Protein AF-A0A644UKN1-F1 (afdb_monomer)

Mean predicted aligned error: 10.5 Å

Secondary structure (DSSP, 8-state):
--HHHHHHHHHHHHHHHHH-----GGGS--B-HHHHHHHHT--HHHHHHHHHHTT-PPSS----B-HHHHHHHHHHHHHHT-

Radius of gyration: 20.74 Å; Cα contacts (8 Å, |Δi|>4): 45; chains: 1; bounding box: 53×24×51 Å

Nearest PDB structures (foldseek):
  5ydd-assembly1_A  TM=7.001E-01  e=1.037E+00  Mycobacterium tuberculosis H37Rv
  5i41-assembly1_B  TM=6.540E-01  e=1.197E+00  Bacillus subtilis subsp. subtilis str. 168
  4b43-assembly1_A  TM=7.399E-01  e=2.455E+00  Thermus thermophilus HB8
  8csh-assembly1_A  TM=6.950E-01  e=2.638E+00  unidentified plasmid

Organism: NCBI:txid1076179

Structure (mmCIF, N/CA/C/O backbone):
data_AF-A0A644UKN1-F1
#
_entry.id   AF-A0A644UKN1-F1
#
loop_
_atom_site.group_PDB
_atom_site.id
_atom_site.type_symbol
_atom_site.label_atom_id
_atom_site.label_alt_id
_atom_site.label_comp_id
_atom_site.label_asym_id
_atom_site.label_entity_id
_atom_site.label_seq_id
_atom_site.pdbx_PDB_ins_code
_atom_site.Cartn_x
_atom_site.Cartn_y
_atom_site.Cartn_z
_atom_site.occupancy
_atom_site.B_iso_or_equiv
_atom_site.auth_seq_id
_atom_site.auth_comp_id
_atom_site.auth_asym_id
_atom_site.auth_atom_id
_atom_site.pdbx_PDB_model_num
ATOM 1 N N . MET A 1 1 ? 43.416 2.036 -28.502 1.00 62.19 1 MET A N 1
ATOM 2 C CA . MET A 1 1 ? 41.989 2.334 -28.750 1.00 62.19 1 MET A CA 1
ATOM 3 C C . MET A 1 1 ? 41.873 3.491 -29.723 1.00 62.19 1 MET A C 1
ATOM 5 O O . MET A 1 1 ? 42.549 4.498 -29.526 1.00 62.19 1 MET A O 1
ATOM 9 N N . ASP A 1 2 ? 41.082 3.329 -30.783 1.00 86.69 2 ASP A N 1
ATOM 10 C CA . ASP A 1 2 ? 40.924 4.333 -31.840 1.00 86.69 2 ASP A CA 1
ATOM 11 C C . ASP A 1 2 ? 40.103 5.562 -31.361 1.00 86.69 2 ASP A C 1
ATOM 13 O O . ASP A 1 2 ? 39.432 5.541 -30.325 1.00 86.69 2 ASP A O 1
ATOM 17 N N . LYS A 1 3 ? 40.237 6.686 -32.076 1.00 83.12 3 LYS A N 1
ATOM 18 C CA . LYS A 1 3 ? 39.535 7.954 -31.825 1.00 83.12 3 LYS A CA 1
ATOM 19 C C . LYS A 1 3 ? 38.009 7.785 -31.837 1.00 83.12 3 LYS A C 1
ATOM 21 O O . LYS A 1 3 ? 37.354 8.414 -31.007 1.00 83.12 3 LYS A O 1
ATOM 26 N N . TYR A 1 4 ? 37.466 6.946 -32.718 1.00 85.62 4 TYR A N 1
ATOM 27 C CA . TYR A 1 4 ? 36.037 6.637 -32.760 1.00 85.62 4 TYR A CA 1
ATOM 28 C C . TYR A 1 4 ? 35.585 5.890 -31.510 1.00 85.62 4 TYR A C 1
ATOM 30 O O . TYR A 1 4 ? 34.610 6.310 -30.888 1.00 85.62 4 TYR A O 1
ATOM 38 N N . GLN A 1 5 ? 36.332 4.873 -31.071 1.00 82.50 5 GLN A N 1
ATOM 39 C CA . GLN A 1 5 ? 35.996 4.160 -29.836 1.00 82.50 5 GLN A CA 1
ATOM 40 C C . GLN A 1 5 ? 35.941 5.104 -28.621 1.00 82.50 5 GLN A C 1
ATOM 42 O O . GLN A 1 5 ? 34.958 5.116 -27.887 1.00 82.50 5 GLN A O 1
ATOM 47 N N . ARG A 1 6 ? 36.932 5.999 -28.473 1.00 84.38 6 ARG A N 1
ATOM 48 C CA . ARG A 1 6 ? 36.938 7.011 -27.395 1.00 84.38 6 ARG A CA 1
ATOM 49 C C . ARG A 1 6 ? 35.756 7.981 -27.466 1.00 84.38 6 ARG A C 1
ATOM 51 O O . ARG A 1 6 ? 35.284 8.445 -26.431 1.00 84.38 6 ARG A O 1
ATOM 58 N N . TYR A 1 7 ? 35.298 8.322 -28.671 1.00 88.31 7 TYR A N 1
ATOM 59 C CA . TYR A 1 7 ? 34.120 9.168 -28.861 1.00 88.31 7 TYR A CA 1
ATOM 60 C C . TYR A 1 7 ? 32.839 8.442 -28.436 1.00 88.31 7 TYR A C 1
ATOM 62 O O . TYR A 1 7 ? 32.019 9.032 -27.735 1.00 88.31 7 TYR A O 1
ATOM 70 N N . ILE A 1 8 ? 32.680 7.169 -28.807 1.00 87.81 8 ILE A N 1
ATOM 71 C CA . ILE A 1 8 ? 31.524 6.356 -28.405 1.00 87.81 8 ILE A CA 1
ATOM 72 C C . ILE A 1 8 ? 31.480 6.201 -26.882 1.00 87.81 8 ILE A C 1
ATOM 74 O O . ILE A 1 8 ? 30.455 6.512 -26.275 1.00 87.81 8 ILE A O 1
ATOM 78 N N . ASP A 1 9 ? 32.595 5.821 -26.255 1.00 87.69 9 ASP A N 1
ATOM 79 C CA . ASP A 1 9 ? 32.659 5.592 -24.806 1.00 87.69 9 ASP A CA 1
ATOM 80 C C . ASP A 1 9 ? 32.294 6.862 -24.019 1.00 87.69 9 ASP A C 1
ATOM 82 O O . ASP A 1 9 ? 31.474 6.821 -23.100 1.00 87.69 9 ASP A O 1
ATOM 86 N N . LYS A 1 10 ? 32.814 8.022 -24.446 1.00 87.25 10 LYS A N 1
ATOM 87 C CA . LYS A 1 10 ? 32.526 9.322 -23.824 1.00 87.25 10 LYS A CA 1
ATOM 88 C C . LYS A 1 10 ? 31.061 9.739 -23.983 1.00 87.25 10 LYS A C 1
ATOM 90 O O . LYS A 1 10 ? 30.488 10.326 -23.069 1.00 87.25 10 LYS A O 1
ATOM 95 N N . ASN A 1 11 ? 30.436 9.443 -25.124 1.00 85.31 11 ASN A N 1
ATOM 96 C CA . ASN A 1 11 ? 29.015 9.729 -25.330 1.00 85.31 11 ASN A CA 1
ATOM 97 C C . ASN A 1 11 ? 28.115 8.794 -24.515 1.00 85.31 11 ASN A C 1
ATOM 99 O O . ASN A 1 11 ? 27.128 9.265 -23.958 1.00 85.31 11 ASN A O 1
ATOM 103 N N . ILE A 1 12 ? 28.469 7.513 -24.371 1.00 83.00 12 ILE A N 1
ATOM 104 C CA . ILE A 1 12 ? 27.762 6.579 -23.481 1.00 83.00 12 ILE A CA 1
ATOM 105 C C . ILE A 1 12 ? 27.883 7.032 -22.024 1.00 83.00 12 ILE A C 1
ATOM 107 O O . ILE A 1 12 ? 26.899 7.009 -21.286 1.00 83.00 12 ILE A O 1
ATOM 111 N N . GLU A 1 13 ? 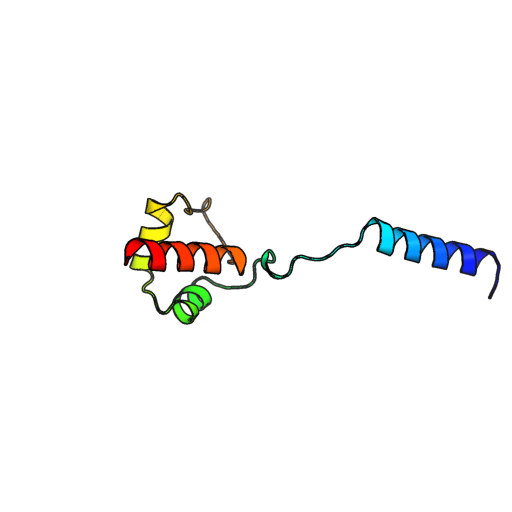29.069 7.465 -21.602 1.00 79.62 13 GLU A N 1
ATOM 112 C CA . GLU A 1 13 ? 29.297 7.976 -20.252 1.00 79.62 13 GLU A CA 1
ATOM 113 C C . GLU A 1 13 ? 28.491 9.257 -19.996 1.00 79.62 13 GLU A C 1
ATOM 115 O O . GLU A 1 13 ? 27.778 9.344 -18.999 1.00 79.62 13 GLU A O 1
ATOM 120 N N . ASN A 1 14 ? 28.498 10.207 -20.935 1.00 80.12 14 ASN A N 1
ATOM 121 C CA . ASN A 1 14 ? 27.669 11.413 -20.867 1.00 80.12 14 ASN A CA 1
ATOM 122 C C . ASN A 1 14 ? 26.168 11.097 -20.900 1.00 80.12 14 ASN A C 1
ATOM 124 O O . ASN A 1 14 ? 25.390 11.744 -20.202 1.00 80.12 14 ASN A O 1
ATOM 128 N N . PHE A 1 15 ? 25.741 10.089 -21.662 1.00 76.94 15 PHE A N 1
ATOM 129 C CA . PHE A 1 15 ? 24.357 9.628 -21.670 1.00 76.94 15 PHE A CA 1
ATOM 130 C C . PHE A 1 15 ? 23.966 9.060 -20.302 1.00 76.94 15 PHE A C 1
ATOM 132 O O . PHE A 1 15 ? 22.996 9.520 -19.713 1.00 76.94 15 PHE A O 1
ATOM 139 N N . LYS A 1 16 ? 24.772 8.160 -19.726 1.00 68.56 16 LYS A N 1
ATOM 140 C CA . LYS A 1 16 ? 24.562 7.624 -18.368 1.00 68.56 16 LYS A CA 1
ATOM 141 C C . LYS A 1 16 ? 24.566 8.722 -17.299 1.00 68.56 16 LYS A C 1
ATOM 143 O O . LYS A 1 16 ? 23.772 8.666 -16.366 1.00 68.56 16 LYS A O 1
ATOM 148 N N . LYS A 1 17 ? 25.421 9.737 -17.454 1.00 69.31 17 LYS A N 1
ATOM 149 C CA . LYS A 1 17 ? 25.556 10.874 -16.530 1.00 69.31 17 LYS A CA 1
ATOM 150 C C . LYS A 1 17 ? 24.412 11.886 -16.654 1.00 69.31 17 LYS A C 1
ATOM 152 O O . LYS A 1 17 ? 23.981 12.424 -15.643 1.00 69.31 17 LYS A O 1
ATOM 157 N N . SER A 1 18 ? 23.912 12.123 -17.869 1.00 66.12 18 SER A N 1
ATOM 158 C CA . SER A 1 18 ? 22.757 12.996 -18.142 1.00 66.12 18 SER A CA 1
ATOM 159 C C . SER A 1 18 ? 21.437 12.344 -17.753 1.00 66.12 18 SER A C 1
ATOM 161 O O . SER A 1 18 ? 20.549 13.019 -17.247 1.00 66.12 18 SER A O 1
ATOM 163 N N . HIS A 1 19 ? 21.324 11.032 -17.959 1.00 59.62 19 HIS A N 1
ATOM 164 C CA . HIS A 1 19 ? 20.122 10.295 -17.616 1.00 59.62 19 HIS A CA 1
ATOM 165 C C . HIS A 1 19 ? 20.084 9.855 -16.173 1.00 59.62 19 HIS A C 1
ATOM 167 O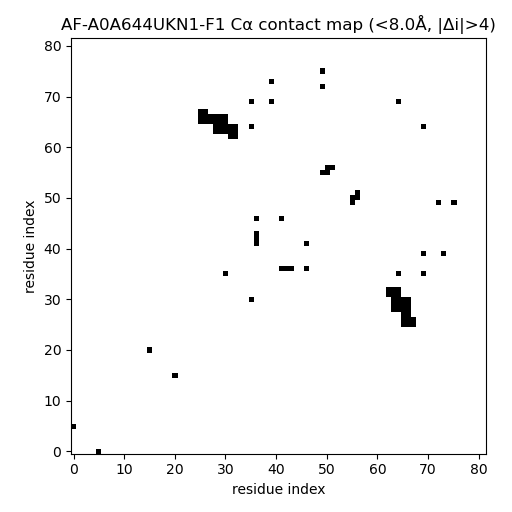 O . HIS A 1 19 ? 18.992 9.470 -15.784 1.00 59.62 19 HIS A O 1
ATOM 173 N N . ASN A 1 20 ? 21.217 9.906 -15.443 1.00 50.62 20 ASN A N 1
ATOM 174 C CA . ASN A 1 20 ? 21.402 9.562 -14.029 1.00 50.62 20 ASN A CA 1
ATOM 175 C C . ASN A 1 20 ? 20.149 8.893 -13.473 1.00 50.62 20 ASN A C 1
ATOM 177 O O . ASN A 1 20 ? 19.376 9.513 -12.741 1.00 50.62 20 ASN A O 1
ATOM 181 N N . ILE A 1 21 ? 19.867 7.684 -13.985 1.00 56.75 21 ILE A N 1
ATOM 182 C CA . ILE A 1 21 ? 18.615 7.001 -13.693 1.00 56.75 21 ILE A CA 1
ATOM 183 C C . ILE A 1 21 ? 18.867 6.456 -12.298 1.00 56.75 21 ILE A C 1
ATOM 185 O O . ILE A 1 21 ? 19.217 5.293 -12.127 1.00 56.75 21 ILE A O 1
ATOM 189 N N . MET A 1 22 ? 18.799 7.330 -11.293 1.00 57.09 22 MET A N 1
ATOM 190 C CA . MET A 1 22 ? 18.609 6.938 -9.914 1.00 57.09 22 MET A CA 1
ATOM 191 C C . MET A 1 22 ? 17.231 6.312 -9.909 1.00 57.09 22 MET A C 1
ATOM 193 O O . MET A 1 22 ? 16.215 6.983 -9.725 1.00 57.09 22 MET A O 1
ATOM 197 N N . ILE A 1 23 ? 17.203 5.020 -10.219 1.00 62.47 23 ILE A N 1
ATOM 198 C CA . ILE A 1 23 ? 16.024 4.209 -10.023 1.00 62.47 23 ILE A CA 1
ATOM 199 C C . ILE A 1 23 ? 15.737 4.332 -8.530 1.00 62.47 23 ILE A C 1
ATOM 201 O O . ILE A 1 23 ? 16.498 3.845 -7.698 1.00 62.47 23 ILE A O 1
ATOM 205 N N . GLN A 1 24 ? 14.684 5.071 -8.195 1.00 73.62 24 GLN A N 1
ATOM 206 C CA . GLN A 1 24 ? 14.229 5.189 -6.821 1.00 73.62 24 GLN A CA 1
ATOM 207 C C . GLN A 1 24 ? 13.635 3.834 -6.456 1.00 73.62 24 GLN A C 1
ATOM 209 O O . GLN A 1 24 ? 12.490 3.544 -6.801 1.00 73.62 24 GLN A O 1
ATOM 214 N N . GLU A 1 25 ? 14.442 2.978 -5.824 1.00 77.31 25 GLU A N 1
ATOM 215 C CA . GLU A 1 25 ? 14.057 1.602 -5.493 1.00 77.31 25 GLU A CA 1
ATOM 216 C C . GLU A 1 25 ? 12.749 1.545 -4.699 1.00 77.31 25 GLU A C 1
ATOM 218 O O . GLU A 1 25 ? 11.927 0.652 -4.920 1.00 77.31 25 GLU A O 1
ATOM 223 N N . SER A 1 26 ? 12.514 2.553 -3.856 1.00 81.00 26 SER A N 1
ATOM 224 C CA . SER A 1 26 ? 11.311 2.687 -3.038 1.00 81.00 26 SER A CA 1
ATOM 225 C C . SER A 1 26 ? 10.024 2.838 -3.846 1.00 81.00 26 SER A C 1
ATOM 227 O O . SER A 1 26 ? 8.958 2.502 -3.334 1.00 81.00 26 SER A O 1
ATOM 229 N N . LYS A 1 27 ? 10.115 3.288 -5.106 1.00 82.56 27 LYS A N 1
ATOM 230 C CA . LYS A 1 27 ? 8.986 3.487 -6.032 1.00 82.56 27 LYS A CA 1
ATOM 231 C C . LYS A 1 27 ? 8.735 2.300 -6.950 1.00 82.56 27 LYS A C 1
ATOM 233 O O . LYS A 1 27 ? 7.760 2.299 -7.700 1.00 82.56 27 LYS A O 1
ATOM 238 N N . ILE A 1 28 ? 9.592 1.281 -6.910 1.00 86.56 28 ILE A N 1
ATOM 239 C CA . ILE A 1 28 ? 9.419 0.079 -7.723 1.00 86.56 28 ILE A CA 1
ATOM 240 C C . ILE A 1 28 ? 8.329 -0.801 -7.086 1.00 86.56 28 ILE A C 1
ATOM 242 O O . ILE A 1 28 ? 8.470 -1.212 -5.931 1.00 86.56 28 ILE A O 1
ATOM 246 N N . PRO A 1 29 ? 7.250 -1.154 -7.810 1.00 89.12 29 PRO A N 1
ATOM 247 C CA . PRO A 1 29 ? 6.214 -2.034 -7.277 1.00 89.12 29 PRO A CA 1
ATOM 248 C C . PRO A 1 29 ? 6.745 -3.464 -7.117 1.00 89.12 29 PRO A C 1
ATOM 250 O O . PRO A 1 29 ? 6.949 -4.169 -8.107 1.00 89.12 29 PRO A O 1
ATOM 253 N N . LYS A 1 30 ? 6.935 -3.921 -5.873 1.00 91.50 30 LYS A N 1
ATOM 254 C CA . LYS A 1 30 ? 7.560 -5.224 -5.574 1.00 91.50 30 LYS A CA 1
ATOM 255 C C . LYS A 1 30 ? 6.754 -6.133 -4.650 1.00 91.50 30 LYS A C 1
ATOM 257 O O . LYS A 1 30 ? 6.775 -7.348 -4.838 1.00 91.50 30 LYS A O 1
ATOM 262 N N . TYR A 1 31 ? 5.979 -5.584 -3.718 1.00 93.19 31 TYR A N 1
ATOM 263 C CA . TYR A 1 31 ? 5.299 -6.385 -2.696 1.00 93.19 31 TYR A CA 1
ATOM 264 C C . TYR A 1 31 ? 3.904 -6.816 -3.119 1.00 93.19 31 TYR A C 1
ATOM 266 O O . TYR A 1 31 ? 3.116 -6.022 -3.627 1.00 93.19 31 TYR A O 1
ATOM 274 N N . THR A 1 32 ? 3.555 -8.079 -2.901 1.00 92.50 32 THR A N 1
ATOM 275 C CA . THR A 1 32 ? 2.170 -8.531 -3.058 1.00 92.50 32 THR A CA 1
ATOM 276 C C . THR A 1 32 ? 1.311 -8.011 -1.905 1.00 92.50 32 THR A C 1
ATOM 278 O O . THR A 1 32 ? 1.824 -7.651 -0.848 1.00 92.50 32 THR A 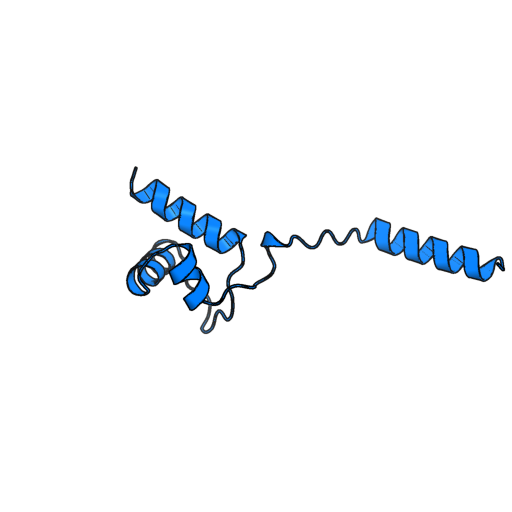O 1
ATOM 281 N N . GLN A 1 33 ? -0.017 -8.047 -2.047 1.00 91.12 33 GLN A N 1
ATOM 282 C CA . GLN A 1 33 ? -0.906 -7.755 -0.918 1.00 91.12 33 GLN A CA 1
ATOM 283 C C . GLN A 1 33 ? -0.625 -8.666 0.290 1.00 91.12 33 GLN A C 1
ATOM 285 O O . GLN A 1 33 ? -0.634 -8.195 1.420 1.00 91.12 33 GLN A O 1
ATOM 290 N N . LYS A 1 34 ? -0.317 -9.950 0.059 1.00 93.12 34 LYS A N 1
ATOM 291 C CA . LYS A 1 34 ? 0.031 -10.905 1.123 1.00 93.12 34 LYS A CA 1
ATOM 292 C C . LYS A 1 34 ? 1.296 -10.484 1.875 1.00 93.12 34 LYS A C 1
ATOM 294 O O . LYS A 1 34 ? 1.360 -10.663 3.089 1.00 93.12 34 LYS A O 1
ATOM 299 N N . ASP A 1 35 ? 2.275 -9.925 1.167 1.00 95.31 35 ASP A N 1
ATOM 300 C CA . ASP A 1 35 ? 3.508 -9.426 1.778 1.00 95.31 35 ASP A CA 1
ATOM 301 C C . ASP A 1 35 ? 3.225 -8.192 2.627 1.00 95.31 35 ASP A C 1
ATOM 303 O O . ASP A 1 35 ? 3.663 -8.145 3.769 1.00 95.31 35 ASP A O 1
ATOM 307 N N 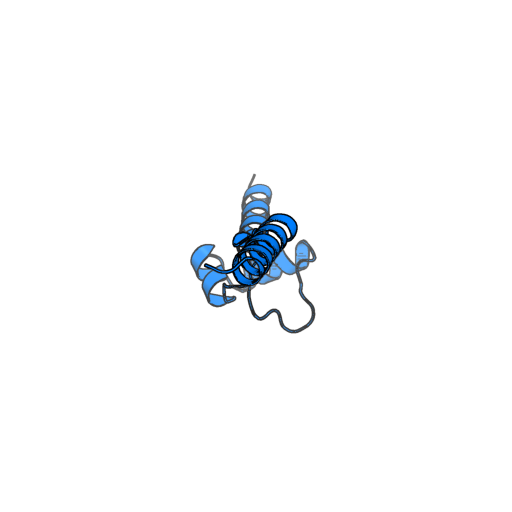. VAL A 1 36 ? 2.417 -7.250 2.129 1.00 93.00 36 VAL A N 1
ATOM 308 C 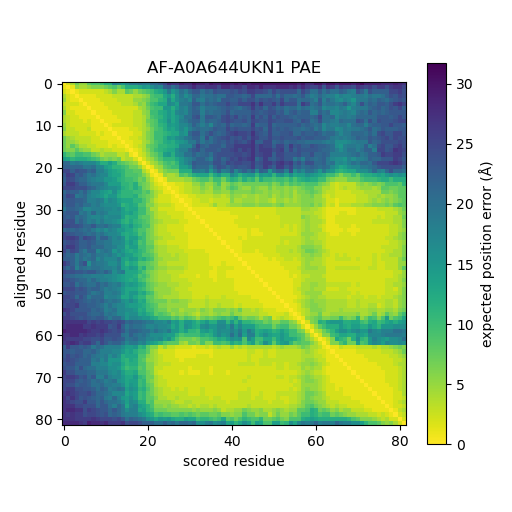CA . VAL A 1 36 ? 2.008 -6.060 2.893 1.00 93.00 36 VAL A CA 1
ATOM 309 C C . VAL A 1 36 ? 1.316 -6.447 4.199 1.00 93.00 36 VAL A C 1
ATOM 311 O O . VAL A 1 36 ? 1.702 -5.964 5.259 1.00 93.00 36 VAL A O 1
ATOM 314 N N . LEU A 1 37 ? 0.343 -7.366 4.153 1.00 94.44 37 LEU A N 1
ATOM 315 C CA . LEU A 1 37 ? -0.342 -7.841 5.363 1.00 94.44 37 LEU A CA 1
ATOM 316 C C . LEU A 1 37 ? 0.631 -8.453 6.378 1.00 94.44 37 LEU A C 1
ATOM 318 O O . LEU A 1 37 ? 0.474 -8.244 7.578 1.00 94.44 37 LEU A O 1
ATOM 322 N N . ARG A 1 38 ? 1.643 -9.190 5.899 1.00 95.75 38 ARG A N 1
ATOM 323 C CA . ARG A 1 38 ? 2.678 -9.796 6.745 1.00 95.75 38 ARG A CA 1
ATOM 324 C C . ARG A 1 38 ? 3.612 -8.748 7.348 1.00 95.75 38 ARG A C 1
ATOM 326 O O . ARG A 1 38 ? 3.854 -8.796 8.546 1.00 95.75 38 ARG A O 1
ATOM 333 N N . ILE A 1 39 ? 4.133 -7.836 6.527 1.00 94.62 39 ILE A N 1
ATOM 334 C CA . ILE A 1 39 ? 5.082 -6.786 6.929 1.00 94.62 39 ILE A CA 1
ATOM 335 C C . ILE A 1 39 ? 4.440 -5.877 7.976 1.00 94.62 39 ILE A C 1
ATOM 337 O O . ILE A 1 39 ? 5.033 -5.608 9.014 1.00 94.62 39 ILE A O 1
ATOM 341 N N . MET A 1 40 ? 3.208 -5.445 7.715 1.00 92.06 40 MET A N 1
ATOM 342 C CA . MET A 1 40 ? 2.489 -4.505 8.573 1.00 92.06 40 MET A CA 1
ATOM 343 C C . MET A 1 40 ? 1.776 -5.179 9.749 1.00 92.06 40 MET A C 1
ATOM 345 O O . MET A 1 40 ? 1.285 -4.486 10.632 1.00 92.06 40 MET A O 1
ATOM 349 N N . GLN A 1 41 ? 1.686 -6.513 9.752 1.00 94.50 41 GLN A N 1
ATOM 350 C CA . GLN A 1 41 ? 0.959 -7.301 10.753 1.00 94.50 41 GLN A CA 1
ATOM 351 C C . GLN A 1 41 ? -0.510 -6.867 10.921 1.00 94.50 41 GLN A C 1
ATOM 353 O O . GLN A 1 41 ? -1.046 -6.820 12.026 1.00 94.50 41 GLN A O 1
ATOM 358 N N . ILE A 1 42 ? -1.187 -6.565 9.807 1.00 93.06 42 ILE A N 1
ATOM 359 C CA . ILE A 1 42 ? -2.594 -6.139 9.797 1.00 93.06 42 ILE A CA 1
ATOM 360 C C . ILE A 1 42 ? -3.490 -7.128 9.057 1.00 93.06 42 ILE A C 1
ATOM 362 O O . ILE A 1 42 ? -3.061 -7.873 8.176 1.00 93.06 42 ILE A O 1
ATOM 366 N N . SER A 1 43 ? -4.783 -7.089 9.378 1.00 94.31 43 SER A N 1
ATOM 367 C CA . SER A 1 43 ? -5.785 -7.864 8.651 1.00 94.31 43 SER A CA 1
ATOM 368 C C . SER A 1 43 ? -6.082 -7.265 7.271 1.00 94.31 43 SER A C 1
ATOM 370 O O . SER A 1 43 ? -5.975 -6.055 7.048 1.00 94.31 43 SER A O 1
ATOM 372 N N . GLN A 1 44 ? -6.561 -8.110 6.355 1.00 92.75 44 GLN A N 1
ATOM 373 C CA . GLN A 1 44 ? -7.068 -7.684 5.048 1.00 92.75 44 GLN A CA 1
ATOM 374 C C . GLN A 1 44 ? -8.175 -6.626 5.167 1.00 92.75 44 GLN A C 1
ATOM 376 O O . GLN A 1 44 ? -8.218 -5.675 4.384 1.00 92.75 44 GLN A O 1
ATOM 381 N N . ALA A 1 45 ? -9.058 -6.774 6.159 1.00 93.38 45 ALA A N 1
ATOM 382 C CA . ALA A 1 45 ? -10.140 -5.832 6.416 1.00 93.38 45 ALA A CA 1
ATOM 383 C C . ALA A 1 45 ? -9.607 -4.467 6.876 1.00 93.38 45 ALA A C 1
ATOM 385 O O . ALA A 1 45 ? -10.091 -3.432 6.417 1.00 93.38 45 ALA A O 1
ATOM 386 N N . THR A 1 46 ? -8.581 -4.459 7.731 1.00 92.31 46 THR A N 1
ATOM 387 C CA . THR A 1 46 ? -7.898 -3.238 8.180 1.00 92.31 46 THR A CA 1
ATOM 388 C C . THR A 1 46 ? -7.258 -2.517 6.998 1.00 92.31 46 THR A C 1
ATOM 390 O O . THR A 1 46 ? -7.531 -1.337 6.787 1.00 92.31 46 THR A O 1
ATOM 393 N N . LEU A 1 47 ? -6.494 -3.236 6.167 1.00 91.31 47 LEU A N 1
ATOM 394 C CA . LEU A 1 47 ? -5.879 -2.672 4.965 1.00 91.31 47 LEU A CA 1
ATOM 395 C C . LEU A 1 47 ? -6.932 -2.083 4.013 1.00 91.31 47 LEU A C 1
ATOM 397 O O . LEU A 1 47 ? -6.764 -0.977 3.506 1.00 91.31 47 LEU A O 1
ATOM 401 N N . TYR A 1 48 ? -8.044 -2.787 3.786 1.00 91.12 48 TYR A N 1
ATOM 402 C CA . TYR A 1 48 ? -9.138 -2.282 2.956 1.00 91.12 48 TYR A CA 1
ATOM 403 C C . TYR A 1 48 ? -9.776 -1.009 3.533 1.00 91.12 48 TYR A C 1
ATOM 405 O O . TYR A 1 48 ? -9.988 -0.045 2.796 1.00 91.12 48 TYR A O 1
ATOM 413 N N . ARG A 1 49 ? -10.051 -0.978 4.845 1.00 90.50 49 ARG A N 1
ATOM 414 C CA . ARG A 1 49 ? -10.615 0.198 5.529 1.00 90.50 49 ARG A CA 1
ATOM 415 C C . ARG A 1 49 ? -9.711 1.417 5.395 1.00 90.50 49 ARG A C 1
ATOM 417 O O . ARG A 1 49 ? -10.207 2.475 5.021 1.00 90.50 49 ARG A O 1
ATOM 424 N N . LEU A 1 50 ? -8.413 1.254 5.653 1.00 89.69 50 LEU A N 1
ATOM 425 C CA . LEU A 1 50 ? -7.417 2.319 5.512 1.00 89.69 50 LEU A CA 1
ATOM 426 C C . LEU A 1 50 ? -7.404 2.856 4.082 1.00 89.69 50 LEU A C 1
ATOM 428 O O . LEU A 1 50 ? -7.562 4.054 3.861 1.00 89.69 50 LEU A O 1
ATOM 432 N N . ARG A 1 51 ? -7.332 1.957 3.095 1.00 88.38 51 ARG A N 1
ATOM 433 C CA . ARG A 1 51 ? -7.332 2.352 1.685 1.00 88.38 51 ARG A CA 1
ATOM 434 C C . ARG A 1 51 ? -8.596 3.097 1.278 1.00 88.38 51 ARG A C 1
ATOM 436 O O . ARG A 1 51 ? -8.511 4.072 0.544 1.00 88.38 51 ARG A O 1
ATOM 443 N N . LYS A 1 52 ? -9.763 2.653 1.745 1.00 89.19 52 LYS A N 1
ATOM 444 C CA . LYS A 1 52 ? -11.041 3.311 1.458 1.00 89.19 52 LYS A CA 1
ATOM 445 C C . LYS A 1 52 ? -11.127 4.692 2.103 1.00 89.19 52 LYS A C 1
ATOM 447 O O . LYS A 1 52 ? -11.542 5.634 1.440 1.00 89.19 52 LYS A O 1
ATOM 452 N N . LYS A 1 53 ? -10.739 4.803 3.375 1.00 89.25 53 LYS A N 1
ATOM 453 C CA . LYS A 1 53 ? -10.817 6.043 4.155 1.00 89.25 53 LYS A CA 1
ATOM 454 C C . LYS A 1 53 ? -9.909 7.140 3.594 1.00 89.25 53 LYS A C 1
ATOM 456 O O . LYS A 1 53 ? -10.325 8.289 3.550 1.00 89.25 53 LYS A O 1
ATOM 461 N N . HIS A 1 54 ? -8.716 6.771 3.129 1.00 85.88 54 HIS A N 1
ATOM 462 C CA . HIS A 1 54 ? -7.689 7.708 2.653 1.00 85.88 54 HIS A CA 1
ATOM 463 C C . HIS A 1 54 ? -7.592 7.805 1.124 1.00 85.88 54 HIS A C 1
ATOM 465 O O . HIS A 1 54 ? -6.618 8.324 0.596 1.00 85.88 54 HIS A O 1
ATOM 471 N N . GLY A 1 55 ? -8.575 7.280 0.384 1.00 84.19 55 GLY A N 1
ATOM 472 C CA . GLY A 1 55 ? -8.594 7.377 -1.082 1.00 84.19 55 GLY A CA 1
ATOM 473 C C . GLY A 1 55 ? -7.515 6.559 -1.811 1.00 84.19 55 GLY A C 1
ATOM 474 O O . GLY A 1 55 ? -7.319 6.742 -3.006 1.00 84.19 55 GLY A O 1
ATOM 475 N N . LEU A 1 56 ? -6.857 5.605 -1.141 1.00 82.19 56 LEU A N 1
ATOM 476 C CA . LEU A 1 56 ? -5.815 4.719 -1.697 1.00 82.19 56 LEU A CA 1
ATOM 477 C C . LEU A 1 56 ? -6.396 3.459 -2.380 1.00 82.19 56 LEU A C 1
ATOM 479 O O . LEU A 1 56 ? -5.717 2.433 -2.579 1.00 82.19 56 LEU A O 1
ATOM 483 N N . LEU A 1 57 ? -7.695 3.474 -2.691 1.00 76.25 57 LEU A N 1
ATOM 484 C CA . LEU A 1 57 ? -8.315 2.457 -3.533 1.00 76.25 57 LEU A CA 1
ATOM 485 C C . LEU A 1 57 ? -7.802 2.653 -4.956 1.00 76.25 57 LEU A C 1
ATOM 487 O O . LEU A 1 57 ? -8.007 3.682 -5.584 1.00 76.25 57 LEU A O 1
ATOM 491 N N . THR A 1 58 ? -7.109 1.649 -5.466 1.00 66.44 58 THR A N 1
ATOM 492 C CA . THR A 1 58 ? -6.551 1.698 -6.815 1.00 66.44 58 THR A CA 1
ATOM 493 C C . THR A 1 58 ? -7.549 1.159 -7.812 1.00 66.44 58 THR A C 1
ATOM 495 O O . THR A 1 58 ? -8.282 0.223 -7.490 1.00 66.44 58 THR A O 1
ATOM 498 N N . GLN A 1 59 ? -7.521 1.690 -9.034 1.00 55.88 59 GLN A N 1
ATOM 499 C CA . GLN A 1 59 ? -8.368 1.209 -10.118 1.00 55.88 59 GLN A CA 1
ATOM 500 C C . GLN A 1 59 ? -8.171 -0.298 -10.339 1.00 55.88 59 GLN A C 1
ATOM 502 O O . GLN A 1 59 ? -7.053 -0.758 -10.559 1.00 55.88 59 GLN A O 1
ATOM 507 N N . ASN A 1 60 ? -9.284 -1.022 -10.192 1.00 56.38 60 ASN A N 1
ATOM 508 C CA . ASN A 1 60 ? -9.607 -2.443 -10.373 1.00 56.38 60 ASN A CA 1
ATOM 509 C C . ASN A 1 60 ? -8.579 -3.556 -10.076 1.00 56.38 60 ASN A C 1
ATOM 511 O O . ASN A 1 60 ? -9.005 -4.586 -9.568 1.00 56.38 60 ASN A O 1
ATOM 515 N N . VAL A 1 61 ? -7.269 -3.423 -10.308 1.00 60.62 61 VAL A N 1
ATOM 516 C CA . VAL A 1 61 ? -6.288 -4.479 -9.992 1.00 60.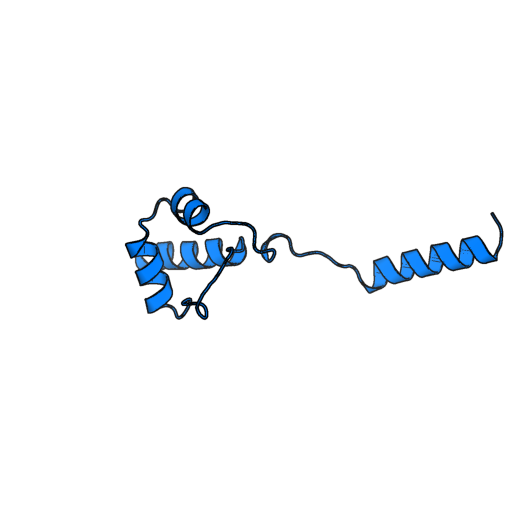62 61 VAL A CA 1
ATOM 517 C C . VAL A 1 61 ? -4.899 -3.885 -9.707 1.00 60.62 61 VAL A C 1
ATOM 519 O O . VAL A 1 61 ? -4.032 -3.847 -10.582 1.00 60.62 61 VAL A O 1
ATOM 522 N N . LYS A 1 62 ? -4.622 -3.461 -8.464 1.00 66.06 62 LYS A N 1
ATOM 523 C CA . LYS A 1 62 ? -3.216 -3.265 -8.055 1.00 66.06 62 LYS A CA 1
ATOM 524 C C . LYS A 1 62 ? -2.541 -4.631 -8.000 1.00 66.06 62 LYS A C 1
ATOM 526 O O . LYS A 1 62 ? -2.999 -5.505 -7.269 1.00 66.06 62 LYS A O 1
ATOM 531 N N . ARG A 1 63 ? -1.449 -4.821 -8.744 1.00 71.44 63 ARG A N 1
ATOM 532 C CA . ARG A 1 63 ? -0.696 -6.089 -8.728 1.00 71.44 63 ARG A CA 1
ATOM 533 C C . ARG A 1 63 ? 0.377 -6.128 -7.638 1.00 71.44 63 ARG A C 1
ATOM 535 O O . ARG A 1 63 ? 0.652 -7.208 -7.107 1.00 71.44 63 ARG A O 1
ATOM 542 N N . ARG A 1 64 ? 0.982 -4.979 -7.320 1.00 88.88 64 ARG A N 1
ATOM 543 C CA . ARG A 1 64 ? 2.081 -4.839 -6.357 1.00 88.88 64 ARG A CA 1
ATOM 544 C C . ARG A 1 64 ? 2.047 -3.481 -5.651 1.00 88.88 64 ARG A C 1
ATOM 546 O O . ARG A 1 64 ? 1.465 -2.538 -6.183 1.00 88.88 64 ARG A O 1
ATOM 553 N N . TYR A 1 65 ? 2.670 -3.433 -4.481 1.00 90.38 65 TYR A N 1
ATOM 554 C CA . TYR A 1 65 ? 2.899 -2.252 -3.659 1.00 90.3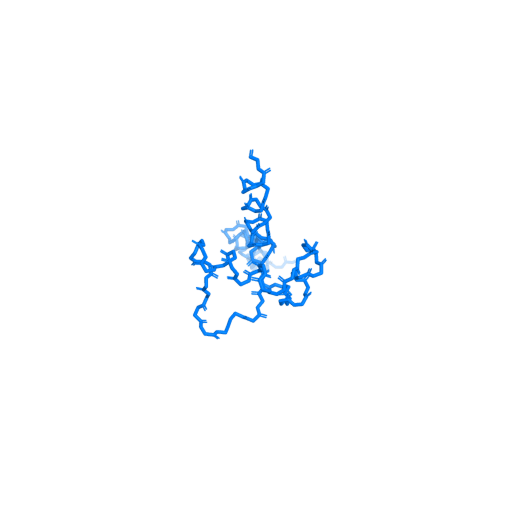8 65 TYR A CA 1
ATOM 555 C C . TYR A 1 65 ? 4.371 -1.851 -3.715 1.00 90.38 65 TYR A C 1
ATOM 557 O O . TYR A 1 65 ? 5.253 -2.711 -3.849 1.00 90.38 65 TYR A O 1
ATOM 565 N N . THR A 1 66 ? 4.620 -0.553 -3.619 1.00 91.94 66 THR A N 1
ATOM 566 C CA . THR A 1 66 ? 5.961 0.024 -3.467 1.00 91.94 66 THR A CA 1
ATOM 567 C C . THR A 1 66 ? 6.332 0.115 -1.977 1.00 91.94 66 THR A C 1
ATOM 569 O O . THR A 1 66 ? 5.487 -0.146 -1.119 1.00 91.94 66 THR A O 1
ATOM 572 N N . GLU A 1 67 ? 7.584 0.435 -1.639 1.00 91.88 67 GLU A N 1
ATOM 573 C CA . GLU A 1 67 ? 7.946 0.706 -0.232 1.00 91.88 67 GLU A CA 1
ATOM 574 C C . GLU A 1 67 ? 7.302 1.992 0.264 1.00 91.88 67 GLU A C 1
ATOM 576 O O . GLU A 1 67 ? 6.758 2.007 1.363 1.00 91.88 67 GLU A O 1
ATOM 581 N N . GLU A 1 68 ? 7.311 3.029 -0.575 1.00 90.00 68 GLU A N 1
ATOM 582 C CA . GLU A 1 68 ? 6.711 4.333 -0.275 1.00 90.00 68 GLU A CA 1
ATOM 583 C C . GLU A 1 68 ? 5.235 4.180 0.117 1.00 90.00 68 GLU A C 1
ATOM 585 O O . GLU A 1 68 ? 4.796 4.689 1.141 1.00 90.00 68 GLU A O 1
ATOM 590 N N . GLU A 1 69 ? 4.481 3.360 -0.617 1.00 89.75 69 GLU A N 1
ATOM 591 C CA . GLU A 1 69 ? 3.077 3.086 -0.301 1.00 89.75 69 GLU A CA 1
ATOM 592 C C . GLU A 1 69 ? 2.893 2.332 1.023 1.00 89.75 69 GLU A C 1
ATOM 594 O O . GLU A 1 69 ? 1.904 2.542 1.725 1.00 89.75 69 GLU A O 1
ATOM 599 N N . ILE A 1 70 ? 3.806 1.420 1.370 1.00 92.38 70 ILE A N 1
ATOM 600 C CA . ILE A 1 70 ? 3.754 0.707 2.656 1.00 92.38 70 ILE A CA 1
ATOM 601 C C . ILE A 1 70 ? 4.041 1.6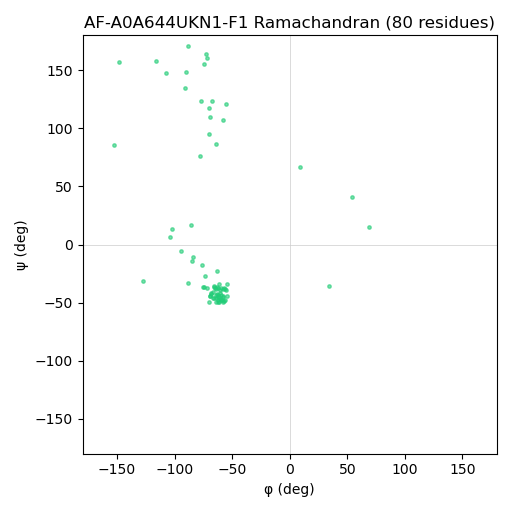84 3.800 1.00 92.38 70 ILE A C 1
ATOM 603 O O . ILE A 1 70 ? 3.356 1.646 4.825 1.00 92.38 70 ILE A O 1
ATOM 607 N N . GLU A 1 71 ? 5.019 2.568 3.618 1.00 92.38 71 GLU A N 1
ATOM 608 C CA . GLU A 1 71 ? 5.383 3.602 4.583 1.00 92.38 71 GLU A CA 1
ATOM 609 C C . GLU A 1 71 ? 4.249 4.615 4.790 1.00 92.38 71 GLU A C 1
ATOM 611 O O . GLU A 1 71 ? 3.894 4.910 5.932 1.00 92.38 71 GLU A O 1
ATOM 616 N N . GLU A 1 72 ? 3.593 5.069 3.720 1.00 90.50 72 GLU A N 1
ATOM 617 C CA . GLU A 1 72 ? 2.397 5.915 3.796 1.00 90.50 72 GLU A CA 1
ATOM 618 C C . GLU A 1 72 ? 1.286 5.263 4.630 1.00 90.50 72 G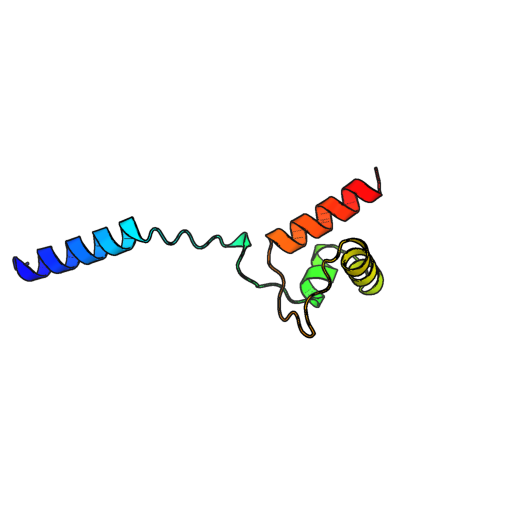LU A C 1
ATOM 620 O O . GLU A 1 72 ? 0.737 5.889 5.541 1.00 90.50 72 GLU A O 1
ATOM 625 N N . ILE A 1 73 ? 0.975 3.984 4.377 1.00 90.38 73 ILE A N 1
ATOM 626 C CA . ILE A 1 73 ? -0.047 3.257 5.147 1.00 90.38 73 ILE A CA 1
ATOM 627 C C . ILE A 1 73 ? 0.389 3.104 6.613 1.00 90.38 73 ILE A C 1
ATOM 629 O O . ILE A 1 73 ? -0.445 3.221 7.512 1.00 90.38 73 ILE A O 1
ATOM 633 N N . SER A 1 74 ? 1.677 2.873 6.876 1.00 90.75 74 SER A N 1
ATOM 634 C CA . SER A 1 74 ? 2.221 2.781 8.238 1.00 90.75 74 SER A CA 1
ATOM 635 C C . SER A 1 74 ? 2.044 4.095 9.003 1.00 90.75 74 SER A C 1
ATOM 637 O O . SER A 1 74 ? 1.515 4.110 10.116 1.00 90.75 74 SER A O 1
ATOM 639 N N . ASN A 1 75 ? 2.394 5.216 8.372 1.00 92.31 75 ASN A N 1
ATOM 640 C CA . ASN A 1 75 ? 2.248 6.548 8.951 1.00 92.31 75 ASN A CA 1
ATOM 641 C C . ASN A 1 75 ? 0.787 6.876 9.269 1.00 92.31 75 ASN A C 1
ATOM 643 O O . ASN A 1 75 ? 0.495 7.430 10.329 1.00 92.31 75 ASN A O 1
ATOM 647 N N . ILE A 1 76 ? -0.145 6.479 8.400 1.00 90.38 76 ILE A N 1
ATOM 648 C CA . ILE A 1 76 ? -1.580 6.609 8.666 1.00 90.38 76 ILE A CA 1
ATOM 649 C C . ILE A 1 76 ? -1.972 5.846 9.938 1.00 90.38 76 ILE A C 1
ATOM 651 O O . ILE A 1 76 ? -2.656 6.402 10.794 1.00 90.38 76 ILE A O 1
ATOM 655 N N . ILE A 1 77 ? -1.535 4.591 10.089 1.00 88.56 77 ILE A N 1
ATOM 656 C CA . ILE A 1 77 ? -1.865 3.773 11.268 1.00 88.56 77 ILE A CA 1
ATOM 657 C C . ILE A 1 77 ? -1.317 4.410 12.545 1.00 88.56 77 ILE A C 1
ATOM 659 O O . ILE A 1 77 ? -2.031 4.480 13.544 1.00 88.56 77 ILE A O 1
ATOM 663 N N . ILE A 1 78 ? -0.069 4.880 12.527 1.00 89.12 78 ILE A N 1
ATOM 664 C CA . ILE A 1 78 ? 0.557 5.520 13.691 1.00 89.12 78 ILE A CA 1
ATOM 665 C C . ILE A 1 78 ? -0.204 6.793 14.075 1.00 89.12 78 ILE A C 1
ATOM 667 O O . ILE A 1 78 ? -0.464 7.015 15.255 1.00 89.12 78 ILE A O 1
ATOM 671 N N . ASN A 1 79 ? -0.584 7.610 13.093 1.00 88.56 79 ASN A N 1
ATOM 672 C CA . ASN A 1 79 ? -1.269 8.877 13.337 1.00 88.56 79 ASN A CA 1
ATOM 673 C C . ASN A 1 79 ? -2.730 8.704 13.775 1.00 88.56 79 ASN A C 1
ATOM 675 O O . ASN A 1 79 ? -3.239 9.565 14.477 1.00 88.56 79 ASN A O 1
ATOM 679 N N . GLU A 1 80 ? -3.407 7.614 13.400 1.00 82.69 80 GLU A N 1
ATOM 680 C CA . GLU A 1 80 ? -4.769 7.320 13.881 1.00 82.69 80 GLU A CA 1
ATOM 681 C C . GLU A 1 80 ? -4.813 6.790 15.325 1.00 82.69 80 GLU A C 1
ATOM 683 O O . GLU A 1 80 ? -5.880 6.807 15.934 1.00 82.69 80 GLU A O 1
ATOM 688 N N . ASN A 1 81 ? -3.687 6.305 15.864 1.00 69.12 81 ASN A N 1
ATOM 689 C CA . ASN A 1 81 ? -3.582 5.774 17.231 1.00 69.12 81 ASN A CA 1
ATOM 690 C C . ASN A 1 81 ? -2.886 6.736 18.216 1.00 69.12 81 ASN A C 1
ATOM 692 O O . ASN A 1 81 ? -2.608 6.342 19.350 1.00 69.12 81 ASN A O 1
ATOM 696 N N . LYS A 1 82 ? -2.574 7.961 17.784 1.00 53.25 82 LYS A N 1
ATOM 697 C CA . LYS A 1 82 ? -2.103 9.061 18.637 1.00 53.25 82 LYS A CA 1
ATOM 698 C C . LYS A 1 82 ? -3.266 9.972 19.002 1.00 53.25 82 LYS A C 1
ATOM 700 O O . LYS A 1 82 ? -3.247 10.470 20.147 1.00 53.25 82 LYS A O 1
#

Foldseek 3Di:
DDPVVVVVVVVVVVVCVVPVPPVVQQPDFDAAPVRLCVVLVHDPVLVVVLCVVVVVDDPPDDGGDGNVRSVVSVVVVVVVVD

Sequence (82 aa):
MDKYQRYIDKNIENFKKSHNIMIQESKIPKYTQKDVLRIMQISQATLYRLRKKHGLLTQNVKRRYTEEEIEEISNIIINENK

Solvent-accessible surface area (backbone atoms only — not comparable to full-atom values): 4940 Å² total; per-residue (Å²): 135,56,73,66,57,57,50,52,54,52,49,52,50,48,47,54,64,73,57,56,76,74,74,58,67,47,72,47,66,71,36,41,71,71,49,50,35,60,77,70,71,47,53,73,68,55,55,50,48,52,22,61,77,70,67,62,66,61,79,94,68,76,76,49,40,25,52,55,58,52,49,53,54,48,54,51,55,58,63,75,75,108

pLDDT: mean 82.88, std 11.96, range [50.62, 95.75]